Protein AF-A0A8S4QKP7-F1 (afdb_monomer_lite)

Radius of gyration: 22.94 Å; chains: 1; bounding box: 46×58×57 Å

Organism: NCBI:txid348720

Structure (mmCIF, N/CA/C/O backbone):
data_AF-A0A8S4QKP7-F1
#
_entry.id   AF-A0A8S4QKP7-F1
#
loop_
_atom_site.group_PDB
_atom_site.id
_atom_site.type_symbol
_atom_site.label_atom_id
_atom_site.label_alt_id
_atom_site.label_comp_id
_atom_site.label_asym_id
_atom_site.label_entity_id
_atom_site.label_seq_id
_atom_site.pdbx_PDB_ins_code
_atom_site.Cartn_x
_atom_site.Cartn_y
_atom_site.Cartn_z
_atom_site.occupancy
_atom_site.B_iso_or_equiv
_atom_site.auth_seq_id
_atom_site.auth_comp_id
_atom_site.auth_asym_id
_atom_site.auth_atom_id
_atom_site.pdbx_PDB_model_num
ATOM 1 N N . PHE A 1 1 ? -22.201 33.340 0.002 1.00 31.88 1 PHE A N 1
ATOM 2 C CA . PHE A 1 1 ? -21.606 33.225 1.347 1.00 31.88 1 PHE A CA 1
ATOM 3 C C . PHE A 1 1 ? -20.398 32.306 1.211 1.00 31.88 1 PHE A C 1
ATOM 5 O O . PHE A 1 1 ? -20.613 31.176 0.817 1.00 31.88 1 PHE A O 1
ATOM 12 N N . PHE A 1 2 ? -19.139 32.696 1.394 1.00 26.89 2 PHE A N 1
ATOM 13 C CA . PHE A 1 2 ? -18.528 33.937 1.899 1.00 26.89 2 PHE A CA 1
ATOM 14 C C . PHE A 1 2 ? -17.049 33.886 1.420 1.00 26.89 2 PHE A C 1
ATOM 16 O O . PHE A 1 2 ? -16.441 32.836 1.573 1.00 26.89 2 PHE A O 1
ATOM 23 N N . LEU A 1 3 ? -16.412 34.867 0.768 1.00 33.88 3 LEU A N 1
ATOM 24 C CA . LEU A 1 3 ? -16.694 36.292 0.516 1.00 33.88 3 LEU A CA 1
ATOM 25 C C . LEU A 1 3 ? -16.437 36.679 -0.969 1.00 33.88 3 LEU A C 1
ATOM 27 O O . LEU A 1 3 ? -15.936 35.883 -1.754 1.00 33.88 3 LEU A O 1
ATOM 31 N N . GLN A 1 4 ? -16.733 37.932 -1.334 1.00 33.66 4 GLN A N 1
ATOM 32 C CA . GLN A 1 4 ? -16.242 38.625 -2.540 1.00 33.66 4 GLN A CA 1
ATOM 33 C C . GLN A 1 4 ? -15.191 39.671 -2.104 1.00 33.66 4 GLN A C 1
ATOM 35 O O . GLN A 1 4 ? -15.322 40.223 -1.015 1.00 33.66 4 GLN A O 1
ATOM 40 N N . LYS A 1 5 ? -14.258 40.035 -3.001 1.00 37.16 5 LYS A N 1
ATOM 41 C CA . LYS A 1 5 ? -13.309 41.177 -2.935 1.00 37.16 5 LYS A CA 1
ATOM 42 C C . LYS A 1 5 ? -11.993 40.981 -2.157 1.00 37.16 5 LYS A C 1
ATOM 44 O O . LYS A 1 5 ? -11.829 41.487 -1.055 1.00 37.16 5 LYS A O 1
ATOM 49 N N . VAL A 1 6 ? -10.977 40.502 -2.878 1.00 34.62 6 VAL A N 1
ATOM 50 C CA . VAL A 1 6 ? -9.675 41.194 -2.920 1.00 34.62 6 VAL A CA 1
ATOM 51 C C . VAL A 1 6 ? -9.372 41.507 -4.385 1.00 34.62 6 VAL A C 1
ATOM 53 O O . VAL A 1 6 ? -8.940 40.650 -5.147 1.00 34.62 6 VAL A O 1
ATOM 56 N N . VAL A 1 7 ? -9.671 42.740 -4.799 1.00 39.66 7 VAL A N 1
ATOM 57 C CA . VAL A 1 7 ? -9.204 43.305 -6.070 1.00 39.66 7 VAL A CA 1
ATOM 58 C C . VAL A 1 7 ? -8.067 44.249 -5.729 1.00 39.66 7 VAL A C 1
ATOM 60 O O . VAL A 1 7 ? -8.336 45.282 -5.128 1.00 39.66 7 VAL A O 1
ATOM 63 N N . LEU A 1 8 ? -6.842 43.943 -6.160 1.00 30.28 8 LEU A N 1
ATOM 64 C CA . LEU A 1 8 ? -5.826 44.959 -6.434 1.00 30.28 8 LEU A CA 1
ATOM 65 C C . LEU A 1 8 ? -4.862 44.483 -7.536 1.00 30.28 8 LEU A C 1
ATOM 67 O O . LEU A 1 8 ? -4.310 43.392 -7.474 1.00 30.28 8 LEU A O 1
ATOM 71 N N . THR A 1 9 ? -4.680 45.365 -8.524 1.00 28.14 9 THR A N 1
ATOM 72 C CA . THR A 1 9 ? -3.567 45.452 -9.494 1.00 28.14 9 THR A CA 1
ATOM 73 C C . THR A 1 9 ? -3.213 44.243 -10.374 1.00 28.14 9 THR A C 1
ATOM 75 O O . THR A 1 9 ? -2.578 43.282 -9.955 1.00 28.14 9 THR A O 1
ATOM 78 N N . ARG A 1 10 ? -3.484 44.400 -11.682 1.00 33.75 10 ARG A N 1
ATOM 79 C CA . ARG A 1 10 ? -2.791 43.681 -12.769 1.00 33.75 10 ARG A CA 1
ATOM 80 C C . ARG A 1 10 ? -1.277 43.942 -12.689 1.00 33.75 10 ARG A C 1
ATOM 82 O O . ARG A 1 10 ? -0.885 45.063 -12.367 1.00 33.75 10 ARG A O 1
ATOM 89 N N . PRO A 1 11 ? -0.461 43.016 -13.208 1.00 30.41 11 PRO A N 1
ATOM 90 C CA . PRO A 1 11 ? 0.393 43.414 -14.323 1.00 30.41 11 PRO A CA 1
ATOM 91 C C . PRO A 1 11 ? -0.022 42.717 -15.620 1.00 30.41 11 PRO A C 1
ATOM 93 O O . PRO A 1 11 ? -0.295 41.522 -15.684 1.00 30.41 11 PRO A O 1
ATOM 96 N N . SER A 1 12 ? -0.080 43.514 -16.679 1.00 35.88 12 SER A N 1
ATOM 97 C CA . SER A 1 12 ? -0.200 43.067 -18.063 1.00 35.88 12 SER A CA 1
ATOM 98 C C . SER A 1 12 ? 0.947 42.138 -18.466 1.00 35.88 12 SER A C 1
ATOM 100 O O . SER A 1 12 ? 2.096 42.482 -18.2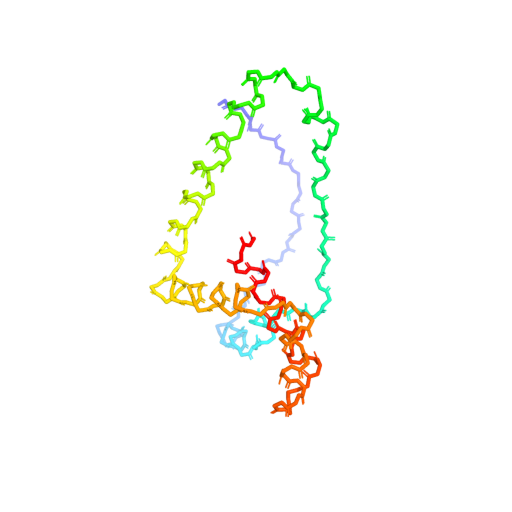04 1.00 35.88 12 SER A O 1
ATOM 102 N N . GLN A 1 13 ? 0.627 41.054 -19.182 1.00 30.27 13 GLN A N 1
ATO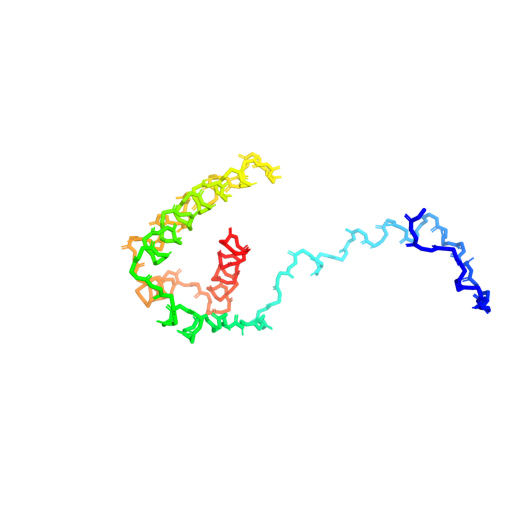M 103 C CA . GLN A 1 13 ? 1.260 40.582 -20.434 1.00 30.27 13 GLN A CA 1
ATOM 104 C C . GLN A 1 13 ? 0.843 39.116 -20.680 1.00 30.27 13 GLN A C 1
ATOM 106 O O . GLN A 1 13 ? 1.632 38.184 -20.519 1.00 30.27 13 GLN A O 1
ATOM 111 N N . THR A 1 14 ? -0.410 38.895 -21.094 1.00 32.19 14 THR A N 1
ATOM 112 C CA . THR A 1 14 ? -0.822 37.628 -21.720 1.00 32.19 14 THR A CA 1
ATOM 113 C C . THR A 1 14 ? -0.099 37.489 -23.057 1.00 32.19 14 THR A C 1
ATOM 115 O O . THR A 1 14 ? -0.586 37.954 -24.089 1.00 32.19 14 THR A O 1
ATOM 118 N N . LYS A 1 15 ? 1.087 36.875 -23.039 1.00 36.59 15 LYS A N 1
ATOM 119 C CA . LYS A 1 15 ? 1.817 36.525 -24.258 1.00 36.59 15 LYS A CA 1
ATOM 120 C C . LYS A 1 15 ? 1.025 35.448 -24.994 1.00 36.59 15 LYS A C 1
ATOM 122 O O . LYS A 1 15 ? 1.022 34.295 -24.577 1.00 36.59 15 LYS A O 1
ATOM 127 N N . PHE A 1 16 ? 0.358 35.830 -26.080 1.00 44.31 16 PHE A N 1
ATOM 128 C CA . PHE A 1 16 ? -0.209 34.878 -27.030 1.00 44.31 16 PHE A CA 1
ATOM 129 C C . PHE A 1 16 ? 0.936 34.036 -27.605 1.00 44.31 16 PHE A C 1
ATOM 131 O O . PHE A 1 16 ? 1.809 34.556 -28.304 1.00 44.31 16 PHE A O 1
ATOM 138 N N . VAL A 1 17 ? 0.977 32.752 -27.251 1.00 42.19 17 VAL A N 1
ATOM 139 C CA . VAL A 1 17 ? 2.015 31.832 -27.717 1.00 42.19 17 VAL A CA 1
ATOM 140 C C . VAL A 1 17 ? 1.520 31.188 -29.018 1.00 42.19 17 VAL A C 1
ATOM 142 O O . VAL A 1 17 ? 0.466 30.555 -28.998 1.00 42.19 17 VAL A O 1
ATOM 145 N N . PRO A 1 18 ? 2.223 31.345 -30.157 1.00 43.41 18 PRO A N 1
ATOM 146 C CA . PRO A 1 18 ? 1.777 30.771 -31.423 1.00 43.41 18 PRO A CA 1
ATOM 147 C C . PRO A 1 18 ? 1.794 29.231 -31.373 1.00 43.41 18 PRO A C 1
ATOM 149 O O . PRO A 1 18 ? 2.661 28.654 -30.706 1.00 43.41 18 PRO A O 1
ATOM 152 N N . PRO A 1 19 ? 0.898 28.548 -32.116 1.00 48.69 19 PRO A N 1
ATOM 153 C CA . PRO A 1 19 ? 0.660 27.104 -31.983 1.00 48.69 19 PRO A CA 1
ATOM 154 C C . PRO A 1 19 ? 1.903 26.233 -32.235 1.00 48.69 19 PRO A C 1
ATOM 156 O O . PRO A 1 19 ? 2.022 25.154 -31.663 1.00 48.69 19 PRO A O 1
ATOM 159 N N . ALA A 1 20 ? 2.879 26.729 -33.002 1.00 45.16 20 ALA A N 1
ATOM 160 C CA . ALA A 1 20 ? 4.152 26.050 -33.255 1.00 45.16 20 ALA A CA 1
ATOM 161 C C . ALA A 1 20 ? 5.028 25.828 -32.001 1.00 45.16 20 ALA A C 1
ATOM 163 O O . ALA A 1 20 ? 5.913 24.979 -32.027 1.00 45.16 20 ALA A O 1
ATOM 164 N N . LYS A 1 21 ? 4.805 26.553 -30.893 1.00 42.69 21 LYS A N 1
ATOM 165 C CA . LYS A 1 21 ? 5.519 26.302 -29.623 1.00 42.69 21 LYS A CA 1
ATOM 166 C C . LYS A 1 21 ? 4.840 25.271 -28.724 1.00 42.69 21 LYS A C 1
ATOM 168 O O . LYS A 1 21 ? 5.479 24.785 -27.799 1.00 42.69 21 LYS A O 1
ATOM 173 N N . LEU A 1 22 ? 3.577 24.936 -28.987 1.00 44.19 22 LEU A N 1
ATOM 174 C CA . LEU A 1 22 ? 2.831 23.972 -28.179 1.00 44.19 22 LEU A CA 1
ATOM 175 C C . LEU A 1 22 ? 3.207 22.525 -28.542 1.00 44.19 22 LEU A C 1
ATOM 177 O O . LEU A 1 22 ? 3.226 21.668 -27.670 1.00 44.19 22 LEU A O 1
ATOM 181 N N . VAL A 1 23 ? 3.603 22.282 -29.798 1.00 46.00 23 VAL A N 1
ATOM 182 C CA . VAL A 1 23 ? 4.108 20.976 -30.261 1.00 46.00 23 VAL A CA 1
ATOM 183 C C . VAL A 1 23 ? 5.508 20.637 -29.739 1.00 46.00 23 VAL A C 1
ATOM 185 O O . VAL A 1 23 ? 5.738 19.497 -29.361 1.00 46.00 23 VAL A O 1
ATOM 188 N N . HIS A 1 24 ? 6.429 21.603 -29.631 1.00 43.47 24 HIS A N 1
ATOM 189 C CA . HIS A 1 24 ? 7.785 21.310 -29.132 1.00 43.47 24 HIS A CA 1
ATOM 190 C C . HIS A 1 24 ? 7.812 21.018 -27.619 1.00 43.47 24 HIS A C 1
ATOM 192 O O . HIS A 1 24 ? 8.662 20.275 -27.147 1.00 43.47 24 HIS A O 1
ATOM 198 N N . ALA A 1 25 ? 6.831 21.529 -26.863 1.00 46.59 25 ALA A N 1
ATOM 199 C CA . ALA A 1 25 ? 6.655 21.214 -25.442 1.00 46.59 25 ALA A CA 1
ATOM 200 C C . ALA A 1 25 ? 6.214 19.755 -25.176 1.00 46.59 25 ALA A C 1
ATOM 202 O O . ALA A 1 25 ? 6.151 19.343 -24.022 1.00 46.59 25 ALA A O 1
ATOM 203 N N . MET A 1 26 ? 5.900 18.976 -26.221 1.00 48.19 26 MET A N 1
ATOM 204 C CA . MET A 1 26 ? 5.549 17.553 -26.117 1.00 48.19 26 MET A CA 1
ATOM 205 C C . MET A 1 26 ? 6.755 16.611 -26.300 1.00 48.19 26 MET A C 1
ATOM 207 O O . MET A 1 26 ? 6.588 15.398 -26.192 1.00 48.19 26 MET A O 1
ATOM 211 N N . GLU A 1 27 ? 7.959 17.134 -26.569 1.00 55.44 27 GLU A N 1
ATOM 212 C CA . GLU A 1 27 ? 9.175 16.329 -26.792 1.00 55.44 27 GLU A CA 1
ATOM 213 C C . GLU A 1 27 ? 10.153 16.312 -25.604 1.00 55.44 27 GLU A C 1
ATOM 215 O O . GLU A 1 27 ? 11.103 15.524 -25.606 1.00 55.44 27 GLU A O 1
ATOM 220 N N . ASP A 1 28 ? 9.899 17.099 -24.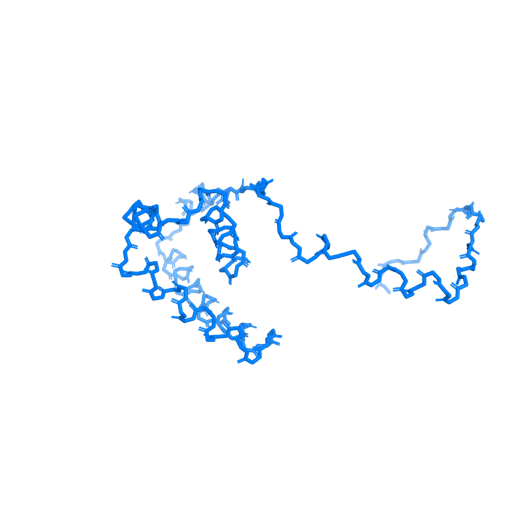553 1.00 57.09 28 ASP A N 1
ATOM 221 C CA . ASP A 1 28 ? 10.640 17.047 -23.287 1.00 57.09 28 ASP A CA 1
ATOM 222 C C . ASP A 1 28 ? 10.288 15.772 -22.496 1.00 57.09 28 ASP A C 1
ATOM 224 O O . ASP A 1 28 ? 9.529 15.773 -21.524 1.00 57.09 28 ASP A O 1
ATOM 228 N N . LYS A 1 29 ? 10.873 14.641 -22.917 1.00 64.88 29 LYS A N 1
ATOM 229 C CA . LYS A 1 29 ? 10.718 13.330 -22.255 1.00 64.88 29 LYS A CA 1
ATOM 230 C C . LYS A 1 29 ? 11.116 13.353 -20.777 1.00 64.88 29 LYS A C 1
ATOM 232 O O . LYS A 1 29 ? 10.611 12.546 -20.004 1.00 64.88 29 LYS A O 1
ATOM 237 N N . SER A 1 30 ? 11.968 14.302 -20.389 1.00 69.62 30 SER A N 1
ATOM 238 C CA . SER A 1 30 ? 12.367 14.614 -19.011 1.00 69.62 30 SER A CA 1
ATOM 239 C C . SER A 1 30 ? 11.187 14.747 -18.039 1.00 69.62 30 SER A C 1
ATOM 241 O O . SER A 1 30 ? 11.326 14.366 -16.882 1.00 69.62 30 SER A O 1
ATOM 243 N N . ILE A 1 31 ? 10.018 15.207 -18.501 1.00 71.94 31 ILE A N 1
ATOM 244 C CA . ILE A 1 31 ? 8.805 15.370 -17.679 1.00 71.94 31 ILE A CA 1
ATOM 245 C C . ILE A 1 31 ? 8.213 14.012 -17.245 1.00 71.94 31 ILE A C 1
ATOM 247 O O . ILE A 1 31 ? 7.547 13.931 -16.216 1.00 71.94 31 ILE A O 1
ATOM 251 N N . PHE A 1 32 ? 8.475 12.937 -17.996 1.00 75.00 32 PHE A N 1
ATOM 252 C CA . PHE A 1 32 ? 7.999 11.579 -17.702 1.00 75.00 32 PHE A CA 1
ATOM 253 C C . PHE A 1 32 ? 9.019 10.727 -16.926 1.00 75.00 32 PHE A C 1
ATOM 255 O O . PHE A 1 32 ? 8.741 9.566 -16.627 1.00 75.00 32 PHE A O 1
ATOM 262 N N . HIS A 1 33 ? 10.192 11.277 -16.599 1.00 75.88 33 HIS A N 1
ATOM 263 C CA . HIS A 1 33 ? 11.208 10.599 -15.796 1.00 75.88 33 HIS A CA 1
ATOM 264 C C . HIS A 1 33 ? 11.147 11.076 -14.340 1.00 75.88 33 HIS A C 1
ATOM 266 O O . HIS A 1 33 ? 11.228 12.270 -14.057 1.00 75.88 33 HIS A O 1
ATOM 272 N N . LEU A 1 34 ? 11.036 10.130 -13.405 1.00 72.50 34 LEU A N 1
ATOM 273 C CA . LEU A 1 34 ? 11.145 10.414 -11.975 1.00 72.50 34 LEU A CA 1
ATOM 274 C C . LEU A 1 34 ? 12.604 10.771 -11.626 1.00 72.50 34 LEU A C 1
ATOM 276 O O . LEU A 1 34 ? 13.518 10.090 -12.092 1.00 72.50 34 LEU A O 1
ATOM 280 N N . PRO A 1 35 ? 12.859 11.814 -10.816 1.00 76.38 35 PRO A N 1
ATOM 281 C CA . PRO A 1 35 ? 14.213 12.157 -10.398 1.00 76.38 35 PRO A CA 1
ATOM 282 C C . PRO A 1 35 ? 14.731 11.179 -9.332 1.00 76.38 35 PRO A C 1
ATOM 284 O O . PRO A 1 35 ? 14.094 10.997 -8.296 1.00 76.38 35 PRO A O 1
ATOM 287 N N . ASN A 1 36 ? 15.948 10.651 -9.512 1.00 71.44 36 ASN A N 1
ATOM 288 C CA . ASN A 1 36 ? 16.607 9.695 -8.596 1.00 71.44 36 ASN A CA 1
ATOM 289 C C . ASN A 1 36 ? 16.912 10.238 -7.177 1.00 71.44 36 ASN A C 1
ATOM 291 O O . ASN A 1 36 ? 17.553 9.552 -6.383 1.00 71.44 36 ASN A O 1
ATOM 295 N N . ASN A 1 37 ? 16.508 11.470 -6.855 1.00 73.19 37 ASN A N 1
ATOM 296 C CA . ASN A 1 37 ? 16.728 12.128 -5.566 1.00 73.19 37 ASN A CA 1
ATOM 297 C C . ASN A 1 37 ? 15.410 12.711 -5.027 1.00 73.19 37 ASN A C 1
ATOM 299 O O . ASN A 1 37 ? 15.276 13.921 -4.814 1.00 73.19 37 ASN A O 1
ATOM 303 N N . GLN A 1 38 ? 14.410 11.845 -4.865 1.00 73.31 38 GLN A N 1
ATOM 304 C CA . GLN A 1 38 ? 13.136 12.206 -4.253 1.00 73.31 38 GLN A CA 1
ATOM 305 C C . GLN A 1 38 ? 13.260 12.193 -2.723 1.00 73.31 38 GLN A C 1
ATOM 307 O O . GLN A 1 38 ? 13.814 11.266 -2.134 1.00 73.31 38 GLN A O 1
ATOM 312 N N . ARG A 1 39 ? 12.735 13.229 -2.057 1.00 73.31 39 ARG A N 1
ATOM 313 C CA . ARG A 1 39 ? 12.745 13.307 -0.588 1.00 73.31 39 ARG A CA 1
ATOM 314 C C . ARG A 1 39 ? 11.583 12.518 0.004 1.00 73.31 39 ARG A C 1
ATOM 316 O O . ARG A 1 39 ? 10.432 12.911 -0.169 1.00 73.31 39 ARG A O 1
ATOM 323 N N . PHE A 1 40 ? 11.898 11.481 0.770 1.00 77.00 40 PHE A N 1
ATOM 324 C CA . PHE A 1 40 ? 10.945 10.834 1.667 1.00 77.00 40 PHE A CA 1
ATOM 325 C C . PHE A 1 40 ? 10.769 11.662 2.945 1.00 77.00 40 PHE A C 1
ATOM 327 O O . PHE A 1 40 ? 11.729 12.232 3.468 1.00 77.00 40 PHE A O 1
ATOM 334 N N . VAL A 1 41 ? 9.536 11.731 3.446 1.00 82.88 41 VAL A N 1
ATOM 335 C CA . VAL A 1 41 ? 9.194 12.346 4.734 1.00 82.88 41 VAL A CA 1
ATOM 336 C C . VAL A 1 41 ? 8.298 11.364 5.472 1.00 82.88 41 VAL A C 1
ATOM 338 O O . VAL A 1 41 ? 7.215 11.039 4.992 1.00 82.88 41 VAL A O 1
ATOM 341 N N . GLU A 1 42 ? 8.757 10.878 6.620 1.00 82.50 42 GLU A N 1
ATOM 342 C CA . GLU A 1 42 ? 7.971 9.984 7.464 1.00 82.50 42 GLU A CA 1
ATOM 343 C C . GLU A 1 42 ? 6.873 10.769 8.197 1.00 82.50 42 GLU A C 1
ATOM 345 O O . GLU A 1 42 ? 7.102 11.865 8.716 1.00 82.50 42 GLU A O 1
ATOM 350 N N . LEU A 1 43 ? 5.664 10.209 8.235 1.00 85.88 43 LEU A N 1
ATOM 351 C CA . LEU A 1 43 ? 4.531 10.804 8.934 1.00 85.88 43 LEU A CA 1
ATOM 352 C C . LEU A 1 43 ? 4.551 10.379 10.411 1.00 85.88 43 LEU A C 1
ATOM 354 O O . LEU A 1 43 ? 3.981 9.344 10.759 1.00 85.88 43 LEU A O 1
ATOM 358 N N . ASP A 1 44 ? 5.157 11.184 11.292 1.00 87.75 44 ASP A N 1
ATOM 359 C CA . ASP A 1 44 ? 5.123 10.896 12.734 1.00 87.75 44 ASP A CA 1
ATOM 360 C C . ASP A 1 44 ? 3.696 11.009 13.298 1.00 87.75 44 ASP A C 1
ATOM 362 O O . ASP A 1 44 ? 3.180 12.088 13.595 1.00 87.75 44 ASP A O 1
ATOM 366 N N . CYS A 1 45 ? 3.063 9.851 13.469 1.00 86.19 45 CYS A N 1
ATOM 367 C CA . CYS A 1 45 ? 1.784 9.689 14.155 1.00 86.19 45 CYS A CA 1
ATOM 368 C C . CYS A 1 45 ? 1.942 9.085 15.562 1.00 86.19 45 CYS A C 1
ATOM 370 O O . CYS A 1 45 ? 0.939 8.768 16.205 1.00 86.19 45 CYS A O 1
ATOM 372 N N . SER A 1 46 ? 3.167 8.919 16.069 1.00 88.12 46 SER A N 1
ATOM 373 C CA . SER A 1 46 ? 3.468 8.128 17.273 1.00 88.12 46 SER A CA 1
ATOM 374 C C . SER A 1 46 ? 2.830 8.718 18.530 1.00 88.12 46 SER A C 1
ATOM 376 O O . SER A 1 46 ? 2.211 8.000 19.322 1.00 88.12 46 SER A O 1
ATOM 378 N N . GLN A 1 47 ? 2.923 10.041 18.699 1.00 88.81 47 GLN A N 1
ATOM 379 C CA . GLN A 1 47 ? 2.315 10.746 19.834 1.00 88.81 47 GLN A CA 1
ATOM 380 C C . GLN A 1 47 ? 0.782 10.695 19.768 1.00 88.81 47 GLN A C 1
ATOM 382 O O . GLN A 1 47 ? 0.124 10.358 20.754 1.00 88.81 47 GLN A O 1
ATOM 387 N N . ALA A 1 48 ? 0.215 10.964 18.587 1.00 86.56 48 ALA A N 1
ATOM 388 C CA . ALA A 1 48 ? -1.226 10.922 18.359 1.00 86.56 48 ALA A CA 1
ATOM 389 C C . ALA A 1 48 ? -1.794 9.519 18.627 1.00 86.56 48 ALA A C 1
ATOM 391 O O . ALA A 1 48 ? -2.765 9.381 19.369 1.00 86.56 48 ALA A O 1
ATOM 392 N N . PHE A 1 49 ? -1.145 8.474 18.105 1.00 88.81 49 PHE A N 1
ATOM 393 C CA . PHE A 1 49 ? -1.552 7.088 18.320 1.00 88.81 49 PHE A CA 1
ATOM 394 C C . PHE A 1 49 ? -1.408 6.666 19.785 1.00 88.81 49 PHE A C 1
ATOM 396 O O . PHE A 1 49 ? -2.287 5.985 20.310 1.00 88.81 49 PHE A O 1
ATOM 403 N N . THR A 1 50 ? -0.352 7.087 20.486 1.00 90.62 50 THR A N 1
ATOM 404 C CA . THR A 1 50 ? -0.157 6.742 21.905 1.00 90.62 50 THR A CA 1
ATOM 405 C C . THR A 1 50 ? -1.318 7.235 22.769 1.00 90.62 50 THR A C 1
ATOM 407 O O . THR A 1 50 ? -1.836 6.448 23.566 1.00 90.62 50 THR A O 1
ATOM 410 N N . ASN A 1 51 ? -1.793 8.460 22.525 1.00 91.69 51 ASN A N 1
ATOM 411 C CA . ASN A 1 51 ? -2.867 9.116 23.281 1.00 91.69 51 ASN A CA 1
ATOM 412 C C . ASN A 1 51 ? -4.271 8.505 23.084 1.00 91.69 51 ASN A C 1
ATOM 414 O O . ASN A 1 51 ? -5.163 8.788 23.882 1.00 91.69 51 ASN A O 1
ATOM 418 N N . LEU A 1 52 ? -4.486 7.663 22.065 1.00 89.25 52 LEU A N 1
ATOM 419 C CA . LEU A 1 52 ? -5.780 7.010 21.823 1.00 89.25 52 LEU A CA 1
ATOM 420 C C . LEU A 1 52 ? -6.093 5.919 22.862 1.00 89.25 52 LEU A C 1
ATOM 422 O O . LEU A 1 52 ? -5.227 5.118 23.246 1.00 89.25 52 LEU A O 1
ATOM 426 N N . THR A 1 53 ? -7.363 5.804 23.245 1.00 92.25 53 THR A N 1
ATOM 427 C CA . THR A 1 53 ? -7.864 4.685 24.057 1.00 92.25 53 THR A CA 1
ATOM 428 C C . THR A 1 53 ? -7.819 3.362 23.282 1.00 92.25 53 THR A C 1
ATOM 430 O O . THR A 1 53 ? -7.701 3.321 22.056 1.00 92.25 53 THR A O 1
ATOM 433 N N . LYS A 1 54 ? -7.946 2.229 23.988 1.00 92.31 54 LYS A N 1
ATOM 434 C CA . LYS A 1 54 ? -7.936 0.895 23.358 1.00 92.31 54 LYS A CA 1
ATOM 435 C C . LYS A 1 54 ? -9.058 0.715 22.322 1.00 92.31 54 LYS A C 1
ATOM 437 O O . LYS A 1 54 ? -8.837 0.059 21.310 1.00 92.31 54 LYS A O 1
ATOM 442 N N . VAL A 1 55 ? -10.235 1.304 22.557 1.00 94.25 55 VAL A N 1
ATOM 443 C CA . VAL A 1 55 ? -11.382 1.217 21.635 1.00 94.25 55 VAL A CA 1
ATOM 444 C C . VAL A 1 55 ? -11.122 2.039 20.372 1.00 94.25 55 VAL A C 1
ATOM 446 O O . VAL A 1 55 ? -11.310 1.533 19.268 1.00 94.25 55 VAL A O 1
ATOM 449 N N . GLU A 1 56 ? -10.607 3.261 20.519 1.00 92.94 56 GLU A N 1
ATOM 450 C CA . GLU A 1 56 ? -10.239 4.124 19.388 1.00 92.94 56 GLU A CA 1
ATOM 451 C C . GLU A 1 56 ? -9.095 3.525 18.562 1.00 92.94 56 GLU A C 1
ATOM 453 O O . GLU A 1 56 ? -9.136 3.589 17.337 1.00 92.94 56 GLU A O 1
ATOM 458 N N . LYS A 1 57 ? -8.120 2.861 19.201 1.00 92.56 57 LYS A N 1
ATOM 459 C CA . LYS A 1 57 ? -7.064 2.098 18.509 1.00 92.56 57 LYS A CA 1
ATOM 460 C C . LYS A 1 57 ? -7.633 0.957 17.666 1.00 92.56 57 LYS A C 1
ATOM 462 O O . LYS A 1 57 ? -7.231 0.799 16.517 1.00 92.56 57 LYS A O 1
ATOM 467 N N . CYS A 1 58 ? -8.589 0.189 18.196 1.00 93.31 58 CYS A N 1
ATOM 468 C CA . CYS A 1 58 ? -9.275 -0.848 17.418 1.00 93.31 58 CYS A CA 1
ATOM 469 C C . CYS A 1 58 ? -10.089 -0.251 16.258 1.00 93.31 58 CYS A C 1
ATOM 471 O O . CYS A 1 58 ? -10.019 -0.769 15.146 1.00 93.31 58 CYS A O 1
ATOM 473 N N . TYR A 1 59 ? -10.811 0.851 16.486 1.00 94.56 59 TYR A N 1
ATOM 474 C CA . TYR A 1 59 ? -11.550 1.552 15.432 1.00 94.56 59 TYR A CA 1
ATOM 475 C C . TYR A 1 59 ? -10.617 2.054 14.320 1.00 94.56 59 TYR A C 1
ATOM 477 O O . TYR A 1 59 ? -10.833 1.733 13.154 1.00 94.56 59 TYR A O 1
ATOM 485 N N . ALA A 1 60 ? -9.540 2.759 14.678 1.00 93.19 60 ALA A N 1
ATOM 486 C CA . ALA A 1 60 ? -8.536 3.247 13.736 1.00 93.19 60 ALA A CA 1
ATOM 487 C C . ALA A 1 60 ? -7.880 2.097 12.953 1.00 93.19 60 ALA A C 1
ATOM 489 O O . ALA A 1 60 ? -7.704 2.205 11.746 1.00 93.19 60 ALA A O 1
ATOM 490 N N . HIS A 1 61 ? -7.583 0.965 13.599 1.00 92.50 61 HIS A N 1
ATOM 4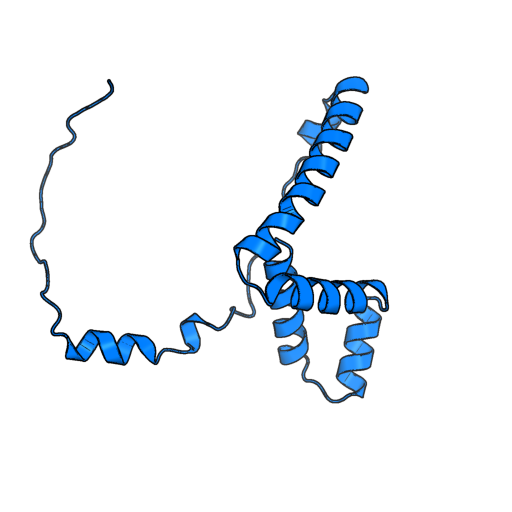91 C CA . HIS A 1 61 ? -7.013 -0.207 12.931 1.00 92.50 61 HIS A CA 1
ATOM 492 C C . HIS A 1 61 ? -7.941 -0.810 11.860 1.00 92.50 61 HIS A C 1
ATOM 494 O O . HIS A 1 61 ? -7.477 -1.138 10.766 1.00 92.50 61 HIS A O 1
ATOM 500 N N . TYR A 1 62 ? -9.242 -0.945 12.135 1.00 95.00 62 TYR A N 1
ATOM 501 C CA . TYR A 1 62 ? -10.202 -1.435 11.136 1.00 95.00 62 TYR A CA 1
ATOM 502 C C . TYR A 1 62 ? -10.511 -0.390 10.055 1.00 95.00 62 TYR A C 1
ATOM 504 O O . TYR A 1 62 ? -10.635 -0.749 8.884 1.00 95.00 62 TYR A O 1
ATOM 512 N N . LEU A 1 63 ? -10.570 0.896 10.416 1.00 94.12 63 LEU A N 1
ATOM 513 C CA . LEU A 1 63 ? -10.748 1.991 9.462 1.00 94.12 63 LEU A CA 1
ATOM 514 C C . LEU A 1 63 ? -9.567 2.077 8.484 1.00 94.12 63 LEU A C 1
ATOM 516 O O . LEU A 1 63 ? -9.787 2.151 7.278 1.00 94.12 63 LEU A O 1
ATOM 520 N N . SER A 1 64 ? -8.329 1.999 8.979 1.00 93.00 64 SER A N 1
ATOM 521 C CA . SER A 1 64 ? -7.129 1.994 8.137 1.00 93.00 64 SER A CA 1
ATOM 522 C C . SER A 1 64 ? -7.073 0.771 7.224 1.00 93.00 64 SER A C 1
ATOM 524 O O . SER A 1 64 ? -6.729 0.920 6.059 1.00 93.00 64 SER A O 1
ATOM 526 N N . GLN A 1 65 ? -7.461 -0.423 7.692 1.00 93.69 65 GLN A N 1
ATOM 527 C CA . GLN A 1 65 ? -7.583 -1.595 6.811 1.00 93.69 65 GLN A CA 1
ATOM 528 C C . GLN A 1 65 ? -8.594 -1.355 5.684 1.00 93.69 65 GLN A C 1
ATOM 530 O O . GLN A 1 65 ? -8.278 -1.588 4.520 1.00 93.69 65 GLN A O 1
ATOM 535 N N . ALA A 1 66 ? -9.789 -0.849 6.006 1.00 93.50 66 ALA A N 1
ATOM 536 C CA . ALA A 1 66 ? -10.801 -0.530 5.000 1.00 93.50 66 ALA A CA 1
ATOM 537 C C . ALA A 1 66 ? -10.312 0.535 3.999 1.00 93.50 66 ALA A C 1
ATOM 539 O O . ALA A 1 66 ? -10.559 0.405 2.801 1.00 93.50 66 ALA A O 1
ATOM 540 N N . ALA A 1 67 ? -9.575 1.547 4.470 1.00 92.81 67 ALA A N 1
ATOM 541 C CA . ALA A 1 67 ? -8.966 2.570 3.622 1.00 92.81 67 ALA A CA 1
ATOM 542 C C . ALA A 1 67 ? -7.891 1.991 2.685 1.00 92.81 67 ALA A C 1
ATOM 544 O O . ALA A 1 67 ? -7.925 2.277 1.491 1.00 92.81 67 ALA A O 1
ATOM 545 N N . TRP A 1 68 ? -6.998 1.126 3.183 1.00 88.25 68 TRP A N 1
ATOM 546 C CA . TRP A 1 68 ? -5.983 0.450 2.363 1.00 88.25 68 TRP A CA 1
ATOM 547 C C . TRP A 1 68 ? -6.603 -0.444 1.282 1.00 88.25 68 TRP A C 1
ATOM 549 O O . TRP A 1 68 ? -6.218 -0.345 0.118 1.00 88.25 68 TRP A O 1
ATOM 559 N N . TYR A 1 69 ? -7.615 -1.253 1.619 1.00 90.00 69 TYR A N 1
ATOM 560 C CA . TYR A 1 69 ? -8.344 -2.041 0.616 1.00 90.00 69 TYR A CA 1
ATOM 561 C C . TYR A 1 69 ? -9.085 -1.156 -0.400 1.00 90.00 69 TYR A C 1
ATOM 563 O O . TYR A 1 69 ? -9.128 -1.489 -1.583 1.00 90.00 69 TYR A O 1
ATOM 571 N N . GLY A 1 70 ? -9.630 -0.015 0.035 1.00 90.00 70 GLY A N 1
ATOM 572 C CA . GLY A 1 70 ? -10.230 0.985 -0.852 1.00 90.00 70 GLY A CA 1
ATOM 573 C C . GLY A 1 70 ? -9.217 1.642 -1.798 1.00 90.00 70 GLY A C 1
ATOM 574 O O . GLY A 1 70 ? -9.537 1.872 -2.962 1.00 90.00 70 GLY A O 1
ATOM 575 N N . GLY A 1 71 ? -7.982 1.876 -1.340 1.00 87.62 71 GLY A N 1
ATOM 576 C CA . GLY A 1 71 ? -6.893 2.439 -2.147 1.00 87.62 71 GLY A CA 1
ATOM 577 C C . GLY A 1 71 ? -6.555 1.599 -3.382 1.00 87.62 71 GLY A C 1
ATOM 578 O O . GLY A 1 71 ? -6.320 2.150 -4.454 1.00 87.62 71 GLY A O 1
ATOM 579 N N . LEU A 1 72 ? -6.657 0.268 -3.290 1.00 86.19 72 LEU A N 1
ATOM 580 C CA . LEU A 1 72 ? -6.435 -0.637 -4.428 1.00 86.19 72 LEU A CA 1
ATOM 581 C C . LEU A 1 72 ? -7.423 -0.414 -5.590 1.00 86.19 72 LEU A C 1
ATOM 583 O O . LEU A 1 72 ? -7.113 -0.755 -6.731 1.00 86.19 72 LEU A O 1
ATOM 587 N N . ILE A 1 73 ? -8.593 0.185 -5.336 1.00 88.81 73 ILE A N 1
ATOM 588 C CA . ILE A 1 73 ? -9.560 0.550 -6.386 1.00 88.81 73 ILE A CA 1
ATOM 589 C C . ILE A 1 73 ? -9.004 1.685 -7.260 1.00 88.81 73 ILE A C 1
ATOM 591 O O . ILE A 1 73 ? -9.253 1.702 -8.466 1.00 88.81 73 ILE A O 1
ATOM 595 N N . VAL A 1 74 ? -8.206 2.594 -6.687 1.00 88.06 74 VAL A N 1
ATOM 596 C CA . VAL A 1 74 ? -7.609 3.732 -7.408 1.00 88.06 74 VAL A CA 1
ATOM 597 C C . VAL A 1 74 ? -6.674 3.249 -8.518 1.00 88.06 74 VAL A C 1
ATOM 599 O O . VAL A 1 74 ? -6.691 3.815 -9.606 1.00 88.06 74 VAL A O 1
ATOM 602 N N . LEU A 1 75 ? -5.959 2.133 -8.321 1.00 86.19 75 LEU A N 1
ATOM 603 C CA . LEU A 1 75 ? -5.139 1.509 -9.370 1.00 86.19 75 LEU A CA 1
ATOM 604 C C . LEU A 1 75 ? -5.957 1.206 -10.636 1.00 86.19 75 LEU A C 1
ATOM 606 O O . LEU A 1 75 ? -5.477 1.426 -11.741 1.00 86.19 75 LEU A O 1
ATOM 610 N N . VAL A 1 76 ? -7.202 0.740 -10.483 1.00 87.31 76 VAL A N 1
ATOM 611 C CA . VAL A 1 76 ? -8.115 0.436 -11.603 1.00 87.31 76 VAL A CA 1
ATOM 612 C C . VAL A 1 76 ? -8.716 1.712 -12.211 1.00 87.31 76 VAL A C 1
ATOM 614 O O . VAL A 1 76 ? -9.102 1.716 -13.379 1.00 87.31 76 VAL A O 1
ATOM 617 N N . GLN A 1 77 ? -8.801 2.797 -11.437 1.00 89.88 77 GLN A N 1
ATOM 618 C CA . GLN A 1 77 ? -9.292 4.102 -11.897 1.00 89.88 77 GLN A CA 1
ATOM 619 C C . GLN A 1 77 ? -8.229 4.895 -12.671 1.00 89.88 77 GLN A C 1
ATOM 621 O O . GLN A 1 77 ? -8.591 5.649 -13.572 1.00 89.88 77 GLN A O 1
ATOM 626 N N . THR A 1 78 ? -6.944 4.719 -12.348 1.00 89.06 78 THR A N 1
ATOM 627 C CA . THR A 1 78 ? -5.825 5.380 -13.036 1.00 89.06 78 THR A CA 1
ATOM 628 C C . THR A 1 78 ? -5.617 4.820 -14.441 1.00 89.06 78 THR A C 1
ATOM 630 O O . THR A 1 78 ? -5.606 5.588 -15.403 1.00 89.06 78 THR A O 1
ATOM 633 N N . SER A 1 79 ? -5.464 3.497 -14.589 1.00 89.19 79 SER A N 1
ATOM 634 C CA . SER A 1 79 ? -5.309 2.864 -15.904 1.00 89.19 79 SER A CA 1
ATOM 635 C C . SER A 1 79 ? -5.616 1.353 -15.887 1.00 89.19 79 SER A C 1
ATOM 637 O O . SER A 1 79 ? -5.572 0.713 -14.832 1.00 89.19 79 SER A O 1
ATOM 639 N N . PRO A 1 80 ? -5.933 0.731 -17.043 1.00 87.94 80 PRO A N 1
ATOM 640 C CA . PRO A 1 80 ? -6.233 -0.703 -17.109 1.00 87.94 80 PRO A CA 1
ATOM 641 C C . PRO A 1 80 ? -5.003 -1.610 -16.900 1.00 87.94 80 PRO A C 1
ATOM 643 O O . PRO A 1 80 ? -5.164 -2.803 -16.616 1.00 87.94 80 PRO A O 1
ATOM 646 N N . GLU A 1 81 ? -3.782 -1.088 -17.044 1.00 89.19 81 GLU A N 1
ATOM 647 C CA . GLU A 1 81 ? -2.529 -1.811 -16.799 1.00 89.19 81 GLU A CA 1
ATOM 648 C C . GLU A 1 81 ? -1.960 -1.632 -15.381 1.00 89.19 81 GLU A C 1
ATOM 650 O O . GLU A 1 81 ? -1.360 -2.582 -14.869 1.00 89.19 81 GLU A O 1
ATOM 655 N N . SER A 1 82 ? -2.218 -0.505 -14.703 1.00 87.81 82 SER A N 1
ATOM 656 C CA . SER A 1 82 ? -1.810 -0.244 -13.308 1.00 87.81 82 SER A CA 1
ATOM 657 C C . SER A 1 82 ? -2.014 -1.419 -12.332 1.00 87.81 82 SER A C 1
ATOM 659 O O . SER A 1 82 ? -1.041 -1.786 -11.667 1.00 87.81 82 SER A O 1
ATOM 661 N N . PRO A 1 83 ? -3.185 -2.092 -12.242 1.00 87.38 83 PRO A N 1
ATOM 662 C CA . PRO A 1 83 ? -3.360 -3.211 -11.307 1.00 87.38 83 PRO A CA 1
ATOM 663 C C . PRO A 1 83 ? -2.480 -4.432 -11.637 1.00 87.38 83 PRO A C 1
ATOM 665 O O . PRO A 1 83 ? -2.128 -5.200 -10.741 1.00 87.38 83 PRO A O 1
ATOM 668 N N . LYS A 1 84 ? -2.082 -4.615 -12.905 1.00 88.50 84 LYS A N 1
ATOM 669 C CA . LYS A 1 84 ? -1.160 -5.691 -13.313 1.00 88.50 84 LYS A CA 1
ATOM 670 C C . LYS A 1 84 ? 0.285 -5.346 -12.963 1.00 88.50 84 LYS A C 1
ATOM 672 O O . LYS A 1 84 ? 1.009 -6.225 -12.504 1.00 88.50 84 LYS A O 1
ATOM 677 N N . ILE A 1 85 ? 0.680 -4.084 -13.147 1.00 89.75 85 ILE A N 1
ATOM 678 C CA . ILE A 1 85 ? 2.007 -3.573 -12.769 1.00 89.75 85 ILE A CA 1
ATOM 679 C C . ILE A 1 85 ? 2.186 -3.680 -11.249 1.00 89.75 85 ILE A C 1
ATOM 681 O O . ILE A 1 85 ? 3.155 -4.289 -10.801 1.00 89.75 85 ILE A O 1
ATOM 685 N N . PHE A 1 86 ? 1.203 -3.210 -10.470 1.00 87.56 86 PHE A N 1
ATOM 686 C CA . PHE A 1 86 ? 1.169 -3.385 -9.014 1.00 87.56 86 PHE A CA 1
ATOM 687 C C . PHE A 1 86 ? 1.312 -4.860 -8.622 1.00 87.56 86 PHE A C 1
ATOM 689 O O . PHE A 1 86 ? 2.201 -5.213 -7.853 1.00 87.56 86 PHE A O 1
ATOM 696 N N . SER A 1 87 ? 0.492 -5.749 -9.200 1.00 89.00 87 SER A N 1
ATOM 697 C CA . SER A 1 87 ? 0.545 -7.179 -8.879 1.00 89.00 87 SER A CA 1
ATOM 698 C C . SER A 1 87 ? 1.877 -7.846 -9.244 1.00 89.00 87 SER A C 1
ATOM 700 O O . SER A 1 87 ? 2.209 -8.858 -8.624 1.00 89.00 87 SER A O 1
ATOM 702 N N . LEU A 1 88 ? 2.607 -7.352 -10.247 1.00 89.50 88 LEU A N 1
ATOM 703 C CA . LEU A 1 88 ? 3.932 -7.858 -10.601 1.00 89.50 88 LEU A CA 1
ATOM 704 C C . LEU A 1 88 ? 4.978 -7.393 -9.582 1.00 89.50 88 LEU A C 1
ATOM 706 O O . LEU A 1 88 ? 5.644 -8.235 -8.986 1.00 89.50 88 LEU A O 1
ATOM 710 N N . LEU A 1 89 ? 5.071 -6.082 -9.347 1.00 87.44 89 LEU A N 1
ATOM 711 C CA . LEU A 1 89 ? 6.040 -5.485 -8.421 1.00 87.44 89 LEU A CA 1
ATOM 712 C C . LEU A 1 89 ? 5.847 -6.016 -6.995 1.00 87.44 89 LEU A C 1
ATOM 714 O O . LEU A 1 89 ? 6.772 -6.578 -6.416 1.00 87.44 89 LEU A O 1
ATOM 718 N N . HIS A 1 90 ? 4.616 -5.978 -6.484 1.00 87.88 90 HIS A N 1
ATOM 719 C CA . HIS A 1 90 ? 4.261 -6.494 -5.160 1.00 87.88 90 HIS A CA 1
ATOM 720 C C . HIS A 1 90 ? 4.615 -7.983 -4.985 1.00 87.88 90 HIS A C 1
ATOM 722 O O . HIS A 1 90 ? 4.971 -8.415 -3.894 1.00 87.88 90 HIS A O 1
ATOM 728 N N . ARG A 1 91 ? 4.562 -8.794 -6.054 1.00 88.12 91 ARG A N 1
ATOM 729 C CA . ARG A 1 91 ? 5.000 -10.201 -5.999 1.00 88.12 91 ARG A CA 1
ATOM 730 C C . ARG A 1 91 ? 6.518 -10.358 -5.978 1.00 88.12 91 ARG A C 1
ATOM 732 O O . ARG A 1 91 ? 6.983 -11.306 -5.357 1.00 88.12 91 ARG A O 1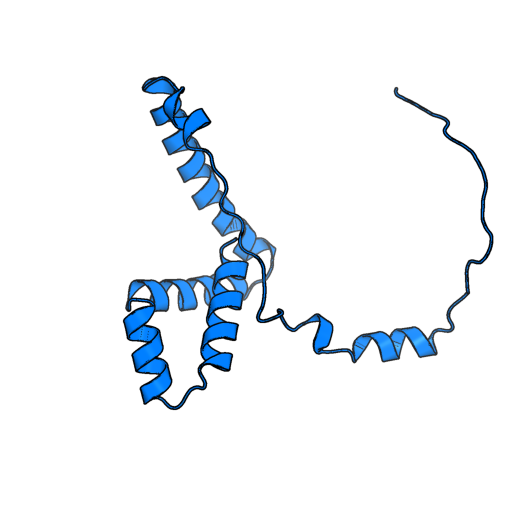
ATOM 739 N N . ILE A 1 92 ? 7.264 -9.473 -6.638 1.00 87.25 92 ILE A N 1
ATOM 740 C CA . ILE A 1 92 ? 8.735 -9.472 -6.622 1.00 87.25 92 ILE A CA 1
ATOM 741 C C . ILE A 1 92 ? 9.228 -9.106 -5.214 1.00 87.25 92 ILE A C 1
ATOM 743 O O . ILE A 1 92 ? 9.952 -9.890 -4.607 1.00 87.25 92 ILE A O 1
ATOM 747 N N . PHE A 1 93 ? 8.734 -8.002 -4.644 1.00 84.12 93 PHE A N 1
ATOM 748 C CA . PHE A 1 93 ? 9.120 -7.531 -3.303 1.00 84.12 93 PHE A CA 1
ATOM 749 C C . PHE A 1 93 ? 8.577 -8.380 -2.133 1.00 84.12 93 PHE A C 1
ATOM 751 O O . PHE A 1 93 ? 9.050 -8.245 -1.009 1.00 84.12 93 PHE A O 1
ATOM 758 N N . ILE A 1 94 ? 7.608 -9.276 -2.371 1.00 86.25 94 ILE A N 1
ATOM 759 C CA . ILE A 1 94 ? 7.221 -10.324 -1.405 1.00 86.25 94 ILE A CA 1
ATOM 760 C C . ILE A 1 94 ? 8.099 -11.577 -1.529 1.00 86.25 94 ILE A C 1
ATOM 762 O O . ILE A 1 94 ? 8.271 -12.295 -0.545 1.00 86.25 94 ILE A O 1
ATOM 766 N N . ALA A 1 95 ? 8.612 -11.882 -2.725 1.00 85.81 95 ALA A N 1
ATOM 767 C CA . ALA A 1 95 ? 9.397 -13.092 -2.964 1.00 85.81 95 ALA A CA 1
ATOM 768 C C . ALA A 1 95 ? 10.846 -12.967 -2.469 1.00 85.81 95 ALA A C 1
ATOM 770 O O . ALA A 1 95 ? 11.392 -13.944 -1.959 1.00 85.81 95 ALA A O 1
ATOM 771 N N . GLU A 1 96 ? 11.448 -11.783 -2.603 1.00 84.62 96 GLU A N 1
ATOM 772 C CA . GLU A 1 96 ? 12.835 -11.500 -2.216 1.00 84.62 96 GLU A CA 1
ATOM 773 C C . GLU A 1 96 ? 12.916 -10.225 -1.369 1.00 84.62 96 GLU A C 1
ATOM 775 O O . GLU A 1 96 ? 12.136 -9.289 -1.555 1.00 84.62 96 GLU A O 1
ATOM 780 N N . SER A 1 97 ? 13.875 -10.170 -0.438 1.00 84.25 97 SER A N 1
ATOM 781 C CA . SER A 1 97 ? 14.162 -8.935 0.296 1.00 84.25 97 SER A CA 1
ATOM 782 C C . SER A 1 97 ? 14.790 -7.891 -0.637 1.00 84.25 97 SER A C 1
ATOM 784 O O . SER A 1 97 ? 15.402 -8.237 -1.646 1.00 84.25 97 SER A O 1
ATOM 786 N N . VAL A 1 98 ? 14.700 -6.601 -0.295 1.00 83.25 98 VAL A N 1
ATOM 787 C CA . VAL A 1 98 ? 15.323 -5.524 -1.095 1.00 83.25 98 VAL A CA 1
ATOM 788 C C . VAL A 1 98 ? 16.844 -5.721 -1.228 1.00 83.25 98 VAL A C 1
ATOM 790 O O . VAL A 1 98 ? 17.424 -5.385 -2.260 1.00 83.25 98 VAL A O 1
ATOM 793 N N . GLU A 1 99 ? 17.488 -6.303 -0.212 1.00 83.19 99 GLU A N 1
ATOM 794 C CA . GLU A 1 99 ? 18.924 -6.605 -0.200 1.00 83.19 99 GLU A CA 1
ATOM 795 C C . GLU A 1 99 ? 19.274 -7.761 -1.154 1.00 83.19 99 GLU A C 1
ATOM 797 O O . GLU A 1 99 ? 20.211 -7.648 -1.952 1.00 83.19 99 GLU A O 1
ATOM 802 N N . ASP A 1 100 ? 18.489 -8.842 -1.124 1.00 84.50 100 ASP A N 1
ATOM 803 C CA . ASP A 1 100 ? 18.662 -9.998 -2.010 1.00 84.50 100 ASP A CA 1
ATOM 804 C C . ASP A 1 100 ? 18.341 -9.638 -3.467 1.00 84.50 100 ASP A C 1
ATOM 806 O O . ASP A 1 100 ? 19.120 -9.962 -4.365 1.00 84.50 100 ASP A O 1
ATOM 810 N N . LEU A 1 101 ? 17.265 -8.880 -3.700 1.00 83.88 101 LEU A N 1
ATOM 811 C CA . LEU A 1 101 ? 16.857 -8.412 -5.025 1.00 83.88 101 LEU A CA 1
ATOM 812 C C . LEU A 1 101 ? 17.911 -7.481 -5.643 1.00 83.88 101 LEU A C 1
ATOM 814 O O . LEU A 1 101 ? 18.198 -7.577 -6.840 1.00 83.88 101 LEU A O 1
ATOM 818 N N . LYS A 1 102 ? 18.542 -6.614 -4.836 1.00 83.69 102 LYS A N 1
ATOM 819 C CA . LYS A 1 102 ? 19.672 -5.782 -5.281 1.00 83.69 102 LYS A CA 1
ATOM 820 C C . LYS A 1 102 ? 20.853 -6.650 -5.716 1.00 83.69 102 LYS A C 1
ATOM 822 O O . LYS A 1 102 ? 21.421 -6.426 -6.783 1.00 83.69 102 LYS A O 1
ATOM 827 N N . LYS A 1 103 ? 21.205 -7.663 -4.921 1.00 85.69 103 LYS A N 1
ATOM 828 C CA . LYS A 1 103 ? 22.290 -8.603 -5.239 1.00 85.69 103 LYS A CA 1
ATOM 829 C C . LYS A 1 103 ? 21.993 -9.415 -6.507 1.00 85.69 103 LYS A C 1
ATOM 831 O O . LYS A 1 103 ? 22.870 -9.535 -7.356 1.00 85.69 103 LYS A O 1
ATOM 836 N N . SER A 1 104 ? 20.763 -9.908 -6.646 1.00 83.62 104 SER A N 1
ATOM 837 C CA . SER A 1 104 ? 20.246 -10.628 -7.818 1.00 83.62 104 SER A CA 1
ATOM 838 C C . SER A 1 104 ? 20.298 -9.758 -9.085 1.00 83.62 104 SER A C 1
ATOM 840 O O . SER A 1 104 ? 20.773 -10.194 -10.132 1.00 83.62 104 SER A O 1
ATOM 842 N N . SER A 1 105 ? 19.927 -8.478 -8.969 1.00 83.50 105 SER A N 1
ATOM 843 C CA . SER A 1 105 ? 19.988 -7.504 -10.071 1.00 83.50 105 SER A CA 1
ATOM 844 C C . SER A 1 105 ? 21.425 -7.211 -10.524 1.00 83.50 105 SER A C 1
ATOM 846 O O . SER A 1 105 ? 21.688 -7.146 -11.724 1.00 83.50 105 SER A O 1
ATOM 848 N N . ILE A 1 106 ? 22.368 -7.076 -9.584 1.00 84.06 106 ILE A N 1
ATOM 849 C CA . ILE A 1 106 ? 23.793 -6.859 -9.892 1.00 84.06 106 ILE A CA 1
ATOM 850 C C . ILE A 1 106 ? 24.409 -8.104 -10.555 1.00 84.06 106 ILE A C 1
ATOM 852 O O . ILE A 1 106 ? 25.159 -7.965 -11.519 1.00 84.06 106 ILE A O 1
ATOM 856 N N . ASP A 1 107 ? 24.064 -9.313 -10.096 1.00 85.88 107 ASP A N 1
ATOM 857 C CA . ASP A 1 107 ? 24.497 -10.581 -10.715 1.00 85.88 107 ASP A CA 1
ATOM 858 C C . ASP A 1 107 ? 23.942 -10.739 -12.146 1.00 85.88 107 ASP A C 1
ATOM 860 O O . ASP A 1 107 ? 24.652 -11.163 -13.058 1.00 85.88 107 ASP A O 1
ATOM 864 N N . ALA A 1 108 ? 22.710 -10.273 -12.380 1.00 84.94 108 ALA A N 1
ATOM 865 C CA . ALA A 1 108 ? 22.099 -10.168 -13.707 1.00 84.94 108 ALA A CA 1
ATOM 866 C C . ALA A 1 108 ? 22.682 -9.039 -14.594 1.00 84.94 108 ALA A C 1
ATOM 868 O O . ALA A 1 108 ? 22.270 -8.900 -15.749 1.00 84.94 108 ALA A O 1
ATOM 869 N N . GLY A 1 109 ? 23.633 -8.242 -14.092 1.00 85.44 109 GLY A N 1
ATOM 870 C CA . GLY A 1 109 ? 24.324 -7.187 -14.843 1.00 85.44 109 GLY A CA 1
ATOM 871 C C . GLY A 1 109 ? 23.593 -5.840 -14.925 1.00 85.44 109 GLY A C 1
ATOM 872 O O . GLY A 1 109 ? 23.916 -5.035 -15.800 1.00 85.44 109 GLY A O 1
ATOM 873 N N . VAL A 1 110 ? 22.616 -5.584 -14.050 1.00 83.56 110 VAL A N 1
ATOM 874 C CA . VAL A 1 110 ? 21.888 -4.303 -13.968 1.00 83.56 110 VAL A CA 1
ATOM 875 C C . VAL A 1 110 ? 22.724 -3.261 -13.210 1.00 83.56 110 VAL A C 1
ATOM 877 O O . VAL A 1 110 ? 23.363 -3.588 -12.207 1.00 83.56 110 VAL A O 1
ATOM 880 N N . SER A 1 111 ? 22.716 -2.000 -13.664 1.00 85.12 111 SER A N 1
ATOM 881 C CA . SER A 1 111 ? 23.400 -0.906 -12.958 1.00 85.12 111 SER A CA 1
ATOM 882 C C . SER A 1 111 ? 22.707 -0.560 -11.636 1.00 85.12 111 SER A C 1
ATOM 884 O O . SER A 1 111 ? 21.486 -0.668 -11.507 1.00 85.12 111 SER A O 1
ATOM 886 N N . GLU A 1 112 ? 23.469 -0.072 -10.656 1.00 81.31 112 GLU A N 1
ATOM 887 C CA . GLU A 1 112 ? 22.917 0.385 -9.375 1.00 81.31 112 GLU A CA 1
ATOM 888 C C . GLU A 1 112 ? 21.951 1.573 -9.559 1.00 81.31 112 GLU A C 1
ATOM 890 O O . GLU A 1 112 ? 20.906 1.618 -8.907 1.00 81.31 112 GLU A O 1
ATOM 895 N N . ASP A 1 113 ? 22.231 2.467 -10.516 1.00 81.25 113 ASP A N 1
ATOM 896 C CA . ASP A 1 113 ? 21.332 3.561 -10.907 1.00 81.25 113 ASP A CA 1
ATOM 897 C C . ASP A 1 113 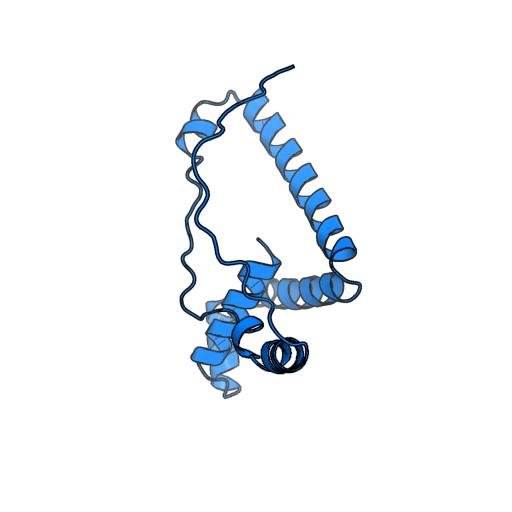? 19.979 3.059 -11.443 1.00 81.25 113 ASP A C 1
ATOM 899 O O . ASP A 1 113 ? 18.934 3.608 -11.093 1.00 81.25 113 ASP A O 1
ATOM 903 N N . ASP A 1 114 ? 19.976 2.001 -12.263 1.00 81.88 114 ASP A N 1
ATOM 904 C CA . ASP A 1 114 ? 18.751 1.439 -12.851 1.00 81.88 114 ASP A CA 1
ATOM 905 C C . ASP A 1 114 ? 17.897 0.741 -11.781 1.00 81.88 114 ASP A C 1
ATOM 907 O O . ASP A 1 114 ? 16.671 0.881 -11.756 1.00 81.88 114 ASP A O 1
ATOM 911 N N . PHE A 1 115 ? 18.544 0.042 -10.841 1.00 83.12 115 PHE A N 1
ATOM 912 C CA . PHE A 1 115 ? 17.877 -0.530 -9.670 1.00 83.12 115 PHE A CA 1
ATOM 913 C C . PHE A 1 115 ? 17.234 0.565 -8.801 1.00 83.12 115 PHE A C 1
ATOM 915 O O . PHE A 1 115 ? 16.080 0.434 -8.384 1.00 83.12 115 PHE A O 1
ATOM 922 N N . GLN A 1 116 ? 17.942 1.677 -8.580 1.00 82.31 116 GLN A N 1
ATOM 923 C CA . GLN A 1 116 ? 17.426 2.833 -7.845 1.00 82.31 116 GLN A CA 1
ATOM 924 C C . GLN A 1 116 ? 16.206 3.464 -8.543 1.00 82.31 116 GLN A C 1
ATOM 926 O O . GLN A 1 116 ? 15.228 3.786 -7.866 1.00 82.31 116 GLN A O 1
ATOM 931 N N . VAL A 1 117 ? 16.202 3.579 -9.878 1.00 82.94 117 VAL A N 1
ATOM 932 C CA . VAL A 1 117 ? 15.032 4.048 -10.654 1.00 82.94 117 VAL A CA 1
ATOM 933 C C . VAL A 1 117 ? 13.813 3.143 -10.441 1.00 82.94 117 VAL A C 1
ATOM 935 O O . VAL A 1 117 ? 12.716 3.648 -10.192 1.00 82.94 117 VAL A O 1
ATOM 938 N N . ILE A 1 118 ? 13.990 1.819 -10.504 1.00 82.25 118 ILE A N 1
ATOM 939 C CA . ILE A 1 118 ? 12.900 0.847 -10.299 1.00 82.25 118 ILE A CA 1
ATOM 940 C C . ILE A 1 118 ? 12.337 0.953 -8.876 1.00 82.25 118 ILE A C 1
ATOM 942 O O . ILE A 1 118 ? 11.118 0.960 -8.703 1.00 82.25 118 ILE A O 1
ATOM 946 N N . PHE A 1 119 ? 13.206 1.096 -7.872 1.00 83.06 119 PHE A N 1
ATOM 947 C CA . PHE A 1 119 ? 12.806 1.271 -6.475 1.00 83.06 119 PHE A CA 1
ATOM 948 C C . PHE A 1 119 ? 11.977 2.551 -6.260 1.00 83.06 119 PHE A C 1
ATOM 950 O O . PHE A 1 119 ? 10.901 2.495 -5.666 1.00 83.06 119 PHE A O 1
ATOM 957 N N . PHE A 1 120 ? 12.407 3.696 -6.807 1.00 83.88 120 PHE A N 1
ATOM 958 C CA . PHE A 1 120 ? 11.619 4.937 -6.737 1.00 83.88 120 PHE A CA 1
ATOM 959 C C . PHE A 1 120 ? 10.277 4.837 -7.473 1.00 83.88 120 PHE A C 1
ATOM 961 O O . PHE A 1 120 ? 9.279 5.381 -6.994 1.00 83.88 120 PHE A O 1
ATOM 968 N N . PHE A 1 121 ? 10.241 4.157 -8.622 1.00 83.56 121 PHE A N 1
ATOM 969 C CA . PHE A 1 121 ? 9.006 3.941 -9.375 1.00 83.56 121 PHE A CA 1
ATOM 970 C C . PHE A 1 121 ? 8.003 3.080 -8.597 1.00 83.56 121 PHE A C 1
ATOM 972 O O . PHE A 1 121 ? 6.825 3.427 -8.537 1.00 83.56 121 PHE A O 1
ATOM 979 N N . GLU A 1 122 ? 8.460 1.995 -7.966 1.00 82.62 122 GLU A N 1
ATOM 980 C CA . GLU A 1 122 ? 7.609 1.148 -7.124 1.00 82.62 122 GLU A CA 1
ATOM 981 C C . GLU A 1 122 ? 7.094 1.903 -5.893 1.00 82.62 122 GLU A C 1
ATOM 983 O O . GLU A 1 122 ? 5.885 1.909 -5.653 1.00 82.62 122 GLU A O 1
ATOM 988 N N . SER A 1 123 ? 7.965 2.647 -5.205 1.00 82.00 123 SER A N 1
ATOM 989 C CA . SER A 1 123 ? 7.571 3.457 -4.049 1.00 82.00 123 SER A CA 1
ATOM 990 C C . SER A 1 123 ? 6.496 4.487 -4.412 1.00 82.00 123 SER A C 1
ATOM 992 O O . SER A 1 123 ? 5.533 4.656 -3.670 1.00 82.00 123 SER A O 1
ATOM 994 N N . HIS A 1 124 ? 6.600 5.145 -5.572 1.00 81.00 124 HIS A N 1
ATOM 995 C CA . HIS A 1 124 ? 5.569 6.082 -6.033 1.00 81.00 124 HIS A CA 1
ATOM 996 C C . HIS A 1 124 ? 4.280 5.394 -6.523 1.00 81.00 124 HIS A C 1
ATOM 998 O O . HIS A 1 124 ? 3.211 5.994 -6.524 1.00 81.00 124 HIS A O 1
ATOM 1004 N N . LEU A 1 125 ? 4.350 4.131 -6.941 1.00 80.31 125 LEU A N 1
ATOM 1005 C CA . LEU A 1 125 ? 3.172 3.370 -7.359 1.00 80.31 125 LEU A CA 1
ATOM 1006 C C . LEU A 1 125 ? 2.367 2.828 -6.156 1.00 80.31 125 LEU A C 1
ATOM 1008 O O . LEU A 1 125 ? 1.199 2.466 -6.314 1.00 80.31 125 LEU A O 1
ATOM 1012 N N . ILE A 1 126 ? 2.975 2.794 -4.965 1.00 75.25 126 ILE A N 1
ATOM 1013 C CA . ILE A 1 126 ? 2.354 2.392 -3.691 1.00 75.25 126 ILE A CA 1
ATOM 1014 C C . ILE A 1 126 ? 1.806 3.589 -2.888 1.00 75.25 126 ILE A C 1
ATOM 1016 O O . ILE A 1 126 ? 0.824 3.408 -2.160 1.00 75.25 126 ILE A O 1
ATOM 1020 N N . PHE A 1 127 ? 2.407 4.782 -3.019 1.00 60.22 127 PHE A N 1
ATOM 1021 C CA . PHE A 1 127 ? 2.104 5.993 -2.235 1.00 60.22 127 PHE A CA 1
ATOM 1022 C C . PHE A 1 127 ? 1.692 7.206 -3.092 1.00 60.22 127 PHE A C 1
ATOM 1024 O O . PHE A 1 127 ? 0.580 7.721 -2.831 1.00 60.22 127 PHE A O 1
#

pLDDT: mean 75.01, std 20.15, range [26.89, 95.0]

InterPro domains:
  IPR039461 Peptidase family M49 [PTHR23422] (27-124)

Foldseek 3Di:
DDDDDDDDDDDDDPDPDDPVVVVVVVPPCVVVADDLDDDDDDDPCPVVQVPDDPVVNVVVVVVVVVVLVVVLVVLVVVDVCSNVVLVVVVVVCVVDPLVVVCVVCVVVVHDPSVSSSVVVVNVVSSD

Sequence (127 aa):
FFLQKVVLTRPSQTKFVPPAKLVHAMEDKSIFHLPNNQRFVELDCSQAFTNLTKVEKCYAHYLSQAAWYGGLIVLVQTSPESPKIFSLLHRIFIAESVEDLKKSSIDAGVSEDDFQVIFFFESHLIF

Secondary structure (DSSP, 8-state):
------------------THHHHHTT--GGGGSPPS-PPP-----HHHHHHS-HHHHHHHHHHHHHHHHHHHHHHHHH-SSHHHHHHHHHHHHHHS-HHHHHHHHHHTT--HHHHHHHHHHHHHHH-